Protein AF-A0A7T0PWK7-F1 (afdb_monomer)

InterPro domains:
  IPR019277 Protein of un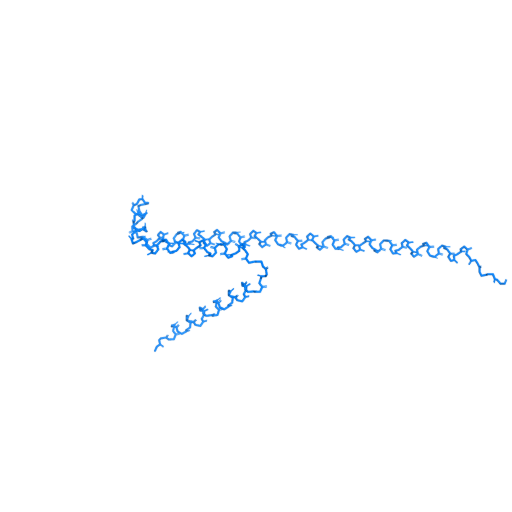known function DUF2304 [PF10066] (6-108)

Structure (mmCIF, N/CA/C/O backbone):
data_AF-A0A7T0PWK7-F1
#
_entry.id   AF-A0A7T0PWK7-F1
#
loop_
_atom_site.group_PDB
_atom_site.id
_atom_site.type_symbol
_atom_site.label_atom_id
_atom_site.label_alt_id
_atom_site.label_comp_id
_atom_site.label_asym_id
_atom_site.label_entity_id
_atom_site.label_seq_id
_atom_site.pdbx_PDB_ins_code
_atom_site.Cartn_x
_atom_site.Cartn_y
_atom_site.Cartn_z
_atom_site.occupancy
_atom_site.B_iso_or_equiv
_atom_site.auth_seq_id
_atom_site.auth_comp_id
_atom_site.auth_asym_id
_atom_site.auth_atom_id
_atom_site.pdbx_PDB_model_num
ATOM 1 N N . MET A 1 1 ? 38.914 1.525 -0.612 1.00 56.69 1 MET A N 1
ATOM 2 C CA . MET A 1 1 ? 37.525 1.221 -1.030 1.00 56.69 1 MET A CA 1
ATOM 3 C C . MET A 1 1 ? 36.641 2.331 -0.498 1.00 56.69 1 MET A C 1
ATOM 5 O O . MET A 1 1 ? 36.686 2.602 0.694 1.00 56.69 1 MET A O 1
ATOM 9 N N . ASN A 1 2 ? 35.987 3.073 -1.392 1.00 67.19 2 ASN A N 1
ATOM 10 C CA . ASN A 1 2 ? 35.485 4.414 -1.085 1.00 67.19 2 ASN A CA 1
ATOM 11 C C . ASN A 1 2 ? 34.358 4.338 -0.051 1.00 67.19 2 ASN A C 1
ATOM 13 O O . ASN A 1 2 ? 33.388 3.612 -0.261 1.00 67.19 2 ASN A O 1
ATOM 17 N N . SER A 1 3 ? 34.490 5.097 1.039 1.00 75.88 3 SER A N 1
ATOM 18 C CA . SER A 1 3 ? 33.547 5.142 2.170 1.00 75.88 3 SER A CA 1
ATOM 19 C C . SER A 1 3 ? 32.083 5.315 1.727 1.00 75.88 3 SER A C 1
ATOM 21 O O . SER A 1 3 ? 31.165 4.770 2.333 1.00 75.88 3 SER A O 1
ATOM 23 N N . THR A 1 4 ? 31.868 5.980 0.589 1.00 81.81 4 THR A N 1
ATOM 24 C CA . THR A 1 4 ? 30.572 6.160 -0.076 1.00 81.81 4 THR A CA 1
ATOM 25 C C . THR A 1 4 ? 29.892 4.845 -0.480 1.00 81.81 4 THR A C 1
ATOM 27 O O . THR A 1 4 ? 28.680 4.722 -0.321 1.00 81.81 4 THR A O 1
ATOM 30 N N . TYR A 1 5 ? 30.639 3.841 -0.956 1.00 84.38 5 TYR A N 1
ATOM 31 C CA . TYR A 1 5 ? 30.067 2.538 -1.327 1.00 84.38 5 TYR A CA 1
ATOM 32 C C . TYR A 1 5 ? 29.620 1.745 -0.100 1.00 84.38 5 TYR A C 1
ATOM 34 O O . TYR A 1 5 ? 28.563 1.126 -0.128 1.00 84.38 5 TYR A O 1
ATOM 42 N N . VAL A 1 6 ? 30.400 1.785 0.985 1.00 88.38 6 VAL A N 1
ATOM 43 C CA . VAL A 1 6 ? 30.073 1.084 2.238 1.00 88.38 6 VAL A CA 1
ATOM 44 C C . VAL A 1 6 ? 28.845 1.709 2.897 1.00 88.38 6 VAL A C 1
ATOM 46 O O . VAL A 1 6 ? 27.955 0.987 3.339 1.00 88.38 6 VAL A O 1
ATOM 49 N N . LEU A 1 7 ? 28.757 3.043 2.897 1.00 86.38 7 LEU A N 1
ATOM 50 C CA . LEU A 1 7 ? 27.594 3.766 3.408 1.00 86.38 7 LEU A CA 1
ATOM 51 C C . LEU A 1 7 ? 26.333 3.462 2.582 1.00 86.38 7 LEU A C 1
ATOM 53 O O . LEU A 1 7 ? 25.282 3.175 3.151 1.00 86.38 7 LEU A O 1
ATOM 57 N N . GLY A 1 8 ? 26.452 3.461 1.249 1.00 80.56 8 GLY A N 1
ATOM 58 C CA . GLY A 1 8 ? 25.358 3.095 0.346 1.00 80.56 8 GLY A CA 1
ATOM 59 C C . GLY A 1 8 ? 24.906 1.642 0.519 1.00 80.56 8 GLY A C 1
ATOM 60 O O . GLY A 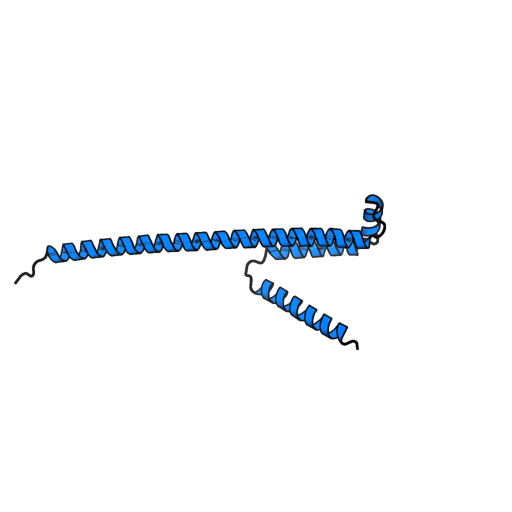1 8 ? 23.707 1.376 0.551 1.00 80.56 8 GLY A O 1
ATOM 61 N N . LEU A 1 9 ? 25.850 0.714 0.705 1.00 87.69 9 LEU A N 1
ATOM 62 C CA . LEU A 1 9 ? 25.565 -0.697 0.972 1.00 87.69 9 LEU A CA 1
ATOM 63 C C . LEU A 1 9 ? 24.828 -0.876 2.305 1.00 87.69 9 LEU A C 1
ATOM 65 O O . LEU A 1 9 ? 23.814 -1.565 2.346 1.00 87.69 9 LEU A O 1
ATOM 69 N N . LEU A 1 10 ? 25.303 -0.235 3.378 1.00 92.12 10 LEU A N 1
ATOM 70 C CA . LEU A 1 10 ? 24.665 -0.277 4.697 1.00 92.12 10 LEU A CA 1
ATOM 71 C C . LEU A 1 10 ? 23.252 0.300 4.659 1.00 92.12 10 LEU A C 1
ATOM 73 O O . LEU A 1 10 ? 22.322 -0.327 5.160 1.00 92.12 10 LEU A O 1
ATOM 77 N N . PHE A 1 11 ? 23.079 1.464 4.033 1.00 84.75 11 PHE A N 1
ATOM 78 C CA . PHE A 1 11 ? 21.768 2.087 3.887 1.00 84.75 11 PHE A CA 1
ATOM 79 C C . PHE A 1 11 ? 20.815 1.197 3.082 1.00 84.75 11 PHE A C 1
ATOM 81 O O . PHE A 1 11 ? 19.692 0.943 3.517 1.00 84.75 11 PHE A O 1
ATOM 88 N N . GLY A 1 12 ? 21.283 0.645 1.958 1.00 78.44 12 GLY A N 1
ATOM 89 C CA . GLY A 1 12 ? 20.522 -0.312 1.157 1.00 78.44 12 GLY A CA 1
ATOM 90 C C . GLY A 1 12 ? 20.128 -1.560 1.950 1.00 78.44 12 GLY A C 1
ATOM 91 O O . GLY A 1 12 ? 18.977 -1.983 1.884 1.00 78.44 12 GLY A O 1
ATOM 92 N N . LEU A 1 13 ? 21.041 -2.105 2.759 1.00 89.69 13 LEU A N 1
ATOM 93 C CA . LEU A 1 13 ? 20.780 -3.265 3.613 1.00 89.69 13 LEU A CA 1
ATOM 94 C C . LEU A 1 13 ? 19.736 -2.951 4.694 1.00 89.69 13 LEU A C 1
ATOM 96 O O . LEU A 1 13 ? 18.823 -3.743 4.910 1.00 89.69 13 LEU A O 1
ATOM 100 N N . ILE A 1 14 ? 19.828 -1.784 5.337 1.00 86.56 14 ILE A N 1
ATOM 101 C CA . ILE A 1 14 ? 18.863 -1.326 6.349 1.00 86.56 14 ILE A CA 1
ATOM 102 C C . ILE A 1 14 ? 17.475 -1.160 5.733 1.00 86.56 14 ILE A C 1
ATOM 104 O O . ILE A 1 14 ? 16.491 -1.615 6.318 1.00 86.56 14 ILE A O 1
ATOM 108 N N . VAL A 1 15 ? 17.381 -0.540 4.554 1.00 74.38 15 VAL A N 1
ATOM 109 C CA . VAL A 1 15 ? 16.112 -0.371 3.834 1.00 74.38 15 VAL A CA 1
ATOM 110 C C . VAL A 1 15 ? 15.547 -1.732 3.429 1.00 74.38 15 VAL A C 1
ATOM 112 O O . VAL A 1 15 ? 14.372 -1.994 3.678 1.00 74.38 15 VAL A O 1
ATOM 115 N N . LEU A 1 16 ? 16.377 -2.624 2.881 1.00 76.25 16 LEU A N 1
ATOM 116 C CA . LEU A 1 16 ? 15.976 -3.970 2.472 1.00 76.25 16 LEU A CA 1
ATOM 117 C C . LEU A 1 16 ? 15.442 -4.785 3.655 1.00 76.25 16 LEU A C 1
ATOM 119 O O . LEU A 1 16 ? 14.353 -5.350 3.572 1.00 76.25 16 LEU A O 1
ATOM 123 N N . VAL A 1 17 ? 16.177 -4.813 4.769 1.00 79.69 17 VAL A N 1
ATOM 124 C CA . VAL A 1 17 ? 15.767 -5.506 5.997 1.00 79.69 17 VAL A CA 1
ATOM 125 C C . VAL A 1 17 ? 14.499 -4.871 6.561 1.00 79.69 17 VAL A C 1
ATOM 127 O O . VAL A 1 17 ? 13.575 -5.593 6.922 1.00 79.69 17 VAL A O 1
ATOM 130 N N . SER A 1 18 ? 14.403 -3.540 6.580 1.00 69.69 18 SER A N 1
ATOM 131 C CA . SER A 1 18 ? 13.207 -2.833 7.051 1.00 69.69 18 SER A CA 1
ATOM 132 C C . SER A 1 18 ? 11.974 -3.199 6.224 1.00 69.69 18 SER A C 1
ATOM 134 O O . SER A 1 18 ? 10.948 -3.557 6.797 1.00 69.69 18 SER A O 1
ATOM 136 N N . VAL A 1 19 ? 12.075 -3.179 4.890 1.00 65.81 19 VAL A N 1
ATOM 137 C CA . VAL A 1 19 ? 10.995 -3.592 3.976 1.00 65.81 19 VAL A CA 1
ATOM 138 C C . VAL A 1 19 ? 10.644 -5.067 4.180 1.00 65.81 19 VAL A C 1
ATOM 140 O O . VAL A 1 19 ? 9.466 -5.399 4.312 1.00 65.81 19 VAL A O 1
ATOM 143 N N . PHE A 1 20 ? 11.645 -5.945 4.276 1.00 71.44 20 PHE A N 1
ATOM 144 C CA . PHE A 1 20 ? 11.445 -7.380 4.473 1.00 71.44 20 PHE A CA 1
ATOM 145 C C . PHE A 1 20 ? 10.750 -7.696 5.803 1.00 71.44 20 PHE A C 1
ATOM 147 O O . PHE A 1 20 ? 9.803 -8.481 5.838 1.00 71.44 20 PHE A O 1
ATOM 154 N N . LEU A 1 21 ? 11.166 -7.054 6.898 1.00 68.94 21 LEU A N 1
ATOM 155 C CA . LEU A 1 21 ? 10.533 -7.202 8.208 1.00 68.94 21 LEU A CA 1
ATOM 156 C C . LEU A 1 21 ? 9.096 -6.670 8.193 1.00 68.94 21 LEU A C 1
ATOM 158 O O . LEU A 1 21 ? 8.198 -7.341 8.702 1.00 68.94 21 LEU A O 1
ATOM 162 N N . LYS A 1 22 ? 8.850 -5.521 7.548 1.00 61.09 22 LYS A N 1
ATOM 163 C CA . LYS A 1 22 ? 7.502 -4.942 7.412 1.00 61.09 22 LYS A CA 1
ATOM 164 C C . LYS A 1 22 ? 6.564 -5.846 6.599 1.00 61.09 22 LYS A C 1
ATOM 166 O O . LYS A 1 22 ? 5.396 -5.998 6.956 1.00 61.09 22 LYS A O 1
ATOM 171 N N . MET A 1 23 ? 7.093 -6.490 5.557 1.00 62.38 23 MET A N 1
ATOM 172 C CA . MET A 1 23 ? 6.376 -7.455 4.715 1.00 62.38 23 MET A CA 1
ATOM 173 C C . MET A 1 23 ? 6.166 -8.808 5.415 1.00 62.38 23 MET A C 1
ATOM 175 O O . MET A 1 23 ? 5.157 -9.475 5.194 1.00 62.38 23 MET A O 1
ATOM 179 N N . ARG A 1 24 ? 7.085 -9.213 6.300 1.00 65.31 24 ARG A N 1
ATOM 180 C CA . ARG A 1 24 ? 6.957 -10.437 7.106 1.00 65.31 24 ARG A CA 1
ATOM 181 C C . ARG A 1 24 ? 5.935 -10.292 8.234 1.00 65.31 24 ARG A C 1
ATOM 183 O O . ARG A 1 24 ? 5.231 -11.262 8.509 1.00 65.31 24 ARG A O 1
ATOM 190 N N . ASN A 1 25 ? 5.874 -9.123 8.875 1.00 58.88 25 ASN A N 1
ATOM 191 C CA . ASN A 1 25 ? 5.045 -8.883 10.061 1.00 58.88 25 ASN A CA 1
ATOM 192 C C . ASN A 1 25 ? 3.602 -8.450 9.734 1.00 58.88 25 ASN A C 1
ATOM 194 O O . ASN A 1 25 ? 2.748 -8.464 10.614 1.00 58.88 25 ASN A O 1
ATOM 198 N N . SER A 1 26 ? 3.318 -8.090 8.478 1.00 56.25 26 SER A N 1
ATOM 199 C CA . SER A 1 26 ? 1.963 -7.786 8.005 1.00 56.25 26 SER A CA 1
ATOM 200 C C . SER A 1 26 ? 1.315 -9.065 7.469 1.00 56.25 26 SER A C 1
ATOM 202 O O . SER A 1 26 ? 1.604 -9.504 6.360 1.00 56.25 26 SER A O 1
ATOM 204 N N . GLY A 1 27 ? 0.456 -9.699 8.263 1.00 51.75 27 GLY A N 1
ATOM 205 C CA . GLY A 1 27 ? -0.243 -10.952 7.941 1.00 51.75 27 GLY A CA 1
ATOM 206 C C . GLY A 1 27 ? -1.262 -10.907 6.786 1.00 51.75 27 GLY A C 1
ATOM 207 O O . GLY A 1 27 ? -2.081 -11.810 6.702 1.00 51.75 27 GLY A O 1
ATOM 208 N N . MET A 1 28 ? -1.222 -9.921 5.885 1.00 54.12 28 MET A N 1
ATOM 209 C CA . MET A 1 28 ? -2.030 -9.877 4.655 1.00 54.12 28 MET A CA 1
ATOM 210 C C . MET A 1 28 ? -1.089 -9.824 3.453 1.00 54.12 28 MET A C 1
ATOM 212 O O . MET A 1 28 ? -0.515 -8.785 3.131 1.00 54.12 28 MET A O 1
ATOM 216 N N . LYS A 1 29 ? -0.867 -10.991 2.841 1.00 54.50 29 LYS A N 1
ATOM 217 C CA . LYS A 1 29 ? 0.234 -11.229 1.893 1.00 54.50 29 LYS A CA 1
ATOM 218 C C . LYS A 1 29 ? -0.173 -11.288 0.419 1.00 54.50 29 LYS A C 1
ATOM 220 O O . LYS A 1 29 ? 0.718 -11.381 -0.415 1.00 54.50 29 LYS A O 1
ATOM 225 N N . GLU A 1 30 ? -1.454 -11.193 0.071 1.00 54.38 30 GLU A N 1
ATOM 226 C CA . GLU A 1 30 ? -1.864 -11.254 -1.344 1.00 54.38 30 GLU A CA 1
ATOM 227 C C . GLU A 1 30 ? -1.772 -9.901 -2.058 1.00 54.38 30 GLU A C 1
ATOM 229 O O . GLU A 1 30 ? -1.213 -9.812 -3.151 1.00 54.38 30 GLU A O 1
ATOM 234 N N . GLU A 1 31 ? -2.253 -8.822 -1.444 1.00 60.28 31 GLU A N 1
ATOM 235 C CA . GLU A 1 31 ? -2.478 -7.572 -2.180 1.00 60.28 31 GLU A CA 1
ATOM 236 C C . GLU A 1 31 ? -1.178 -6.822 -2.528 1.00 60.28 31 GLU A C 1
ATOM 238 O O . GLU A 1 31 ? -1.005 -6.345 -3.651 1.00 60.28 31 GLU A O 1
ATOM 243 N N . TYR A 1 32 ? -0.207 -6.780 -1.609 1.00 66.06 32 TYR A N 1
ATOM 244 C CA . TYR A 1 32 ? 1.066 -6.079 -1.828 1.00 66.06 32 TYR A CA 1
ATOM 245 C C . TYR A 1 32 ? 2.087 -6.892 -2.631 1.00 66.06 32 TYR A C 1
ATOM 247 O O . TYR A 1 32 ? 2.839 -6.324 -3.427 1.00 66.06 32 TYR A O 1
ATOM 255 N N . ALA A 1 33 ? 2.114 -8.216 -2.451 1.00 66.38 33 ALA A N 1
ATOM 256 C CA . ALA A 1 33 ? 2.993 -9.095 -3.220 1.00 66.38 33 ALA A CA 1
ATOM 257 C C . ALA A 1 33 ? 2.644 -9.052 -4.712 1.00 66.38 33 ALA A C 1
ATOM 259 O O . ALA A 1 33 ? 3.542 -9.042 -5.552 1.00 66.38 33 ALA A O 1
ATOM 260 N N . THR A 1 34 ? 1.352 -8.929 -5.034 1.00 68.81 34 THR A N 1
ATOM 261 C CA . THR A 1 34 ? 0.862 -8.805 -6.410 1.00 68.81 34 THR A CA 1
ATOM 262 C C . THR A 1 34 ? 1.486 -7.604 -7.126 1.00 68.81 34 THR A C 1
ATOM 264 O O . THR A 1 34 ? 2.029 -7.762 -8.217 1.00 68.81 34 THR A O 1
ATOM 267 N N . TRP A 1 35 ? 1.518 -6.420 -6.506 1.00 71.38 35 TRP A N 1
ATOM 268 C CA . TRP A 1 35 ? 2.132 -5.234 -7.121 1.00 71.38 35 TRP A CA 1
ATOM 269 C C . TRP A 1 35 ? 3.646 -5.362 -7.298 1.00 71.38 35 TRP A C 1
ATOM 271 O O . TRP A 1 35 ? 4.173 -4.989 -8.346 1.00 71.38 35 TRP A O 1
ATOM 281 N N . TRP A 1 36 ? 4.352 -5.930 -6.317 1.00 73.69 36 TRP A N 1
ATOM 282 C CA . TRP A 1 36 ? 5.791 -6.185 -6.444 1.00 73.69 36 TRP A CA 1
ATOM 283 C C . TRP A 1 36 ? 6.109 -7.190 -7.553 1.00 73.69 36 TRP A C 1
ATOM 285 O O . TRP A 1 36 ? 7.074 -6.992 -8.291 1.00 73.69 36 TRP A O 1
ATOM 295 N N . ILE A 1 37 ? 5.279 -8.224 -7.715 1.00 72.38 37 ILE A N 1
ATOM 296 C CA . ILE A 1 37 ? 5.384 -9.189 -8.813 1.00 72.38 37 ILE A CA 1
ATOM 297 C C . ILE A 1 37 ? 5.123 -8.501 -10.157 1.00 72.38 37 ILE A C 1
ATOM 299 O O . ILE A 1 37 ? 5.904 -8.691 -11.084 1.00 72.38 37 ILE A O 1
ATOM 303 N N . VAL A 1 38 ? 4.095 -7.654 -10.267 1.00 77.44 38 VAL A N 1
ATOM 304 C CA . VAL A 1 38 ? 3.808 -6.892 -11.498 1.00 77.44 38 VAL A CA 1
ATOM 305 C C . VAL A 1 38 ? 4.978 -5.980 -11.873 1.00 77.44 38 VAL A C 1
ATOM 307 O O . VAL A 1 38 ? 5.394 -5.965 -13.031 1.00 77.44 38 VAL A O 1
ATOM 310 N N . ILE A 1 39 ? 5.557 -5.264 -10.905 1.00 77.81 39 ILE A N 1
ATOM 311 C CA . ILE A 1 39 ? 6.727 -4.402 -11.134 1.00 77.81 39 ILE A CA 1
ATOM 312 C C . ILE A 1 39 ? 7.945 -5.238 -11.550 1.00 77.81 39 ILE A C 1
ATOM 314 O O . ILE A 1 39 ? 8.646 -4.868 -12.492 1.00 77.81 39 ILE A O 1
ATOM 318 N N . ALA A 1 40 ? 8.192 -6.372 -10.888 1.00 78.81 40 ALA A N 1
ATOM 319 C CA . ALA A 1 40 ? 9.302 -7.263 -11.216 1.00 78.81 40 ALA A CA 1
ATOM 320 C C . ALA A 1 40 ? 9.156 -7.863 -12.623 1.00 78.81 40 ALA A C 1
ATOM 322 O O . ALA A 1 40 ? 10.105 -7.824 -13.402 1.00 78.81 40 ALA A O 1
ATOM 323 N N . ILE A 1 41 ? 7.963 -8.349 -12.978 1.00 82.75 41 ILE A N 1
ATOM 324 C CA . ILE A 1 41 ? 7.656 -8.862 -14.318 1.00 82.75 41 ILE A CA 1
ATOM 325 C C . ILE A 1 41 ? 7.825 -7.751 -15.354 1.00 82.75 41 ILE A C 1
ATOM 327 O O . ILE A 1 41 ? 8.512 -7.959 -16.349 1.00 82.75 41 ILE A O 1
ATOM 331 N N . GLY A 1 42 ? 7.269 -6.560 -15.110 1.00 80.81 42 GLY A N 1
ATOM 332 C CA . GLY A 1 42 ? 7.433 -5.411 -16.000 1.00 80.81 42 GLY A CA 1
ATOM 333 C C . GLY A 1 42 ? 8.906 -5.062 -16.223 1.00 80.81 42 GLY A C 1
ATOM 334 O O . GLY A 1 42 ? 9.336 -4.890 -17.361 1.00 80.81 42 GLY A O 1
ATOM 335 N N . SER A 1 43 ? 9.703 -5.045 -15.152 1.00 80.50 43 SER A N 1
ATOM 336 C CA . SER A 1 43 ? 11.149 -4.805 -15.215 1.00 80.50 43 SER A CA 1
ATOM 337 C C . SER A 1 43 ? 11.882 -5.867 -16.043 1.00 80.50 43 SER A C 1
ATOM 339 O O . SER A 1 43 ? 12.685 -5.527 -16.911 1.00 80.50 43 SER A O 1
ATOM 341 N N . VAL A 1 44 ? 11.561 -7.152 -15.850 1.00 78.69 44 VAL A N 1
ATOM 342 C CA . VAL A 1 44 ? 12.140 -8.255 -16.636 1.00 78.69 44 VAL A CA 1
ATOM 343 C C . VAL A 1 44 ? 11.755 -8.140 -18.110 1.00 78.69 44 VAL A C 1
ATOM 345 O O . VAL A 1 44 ? 12.628 -8.257 -18.966 1.00 78.69 44 VAL A O 1
ATOM 348 N N . VAL A 1 45 ? 10.491 -7.844 -18.424 1.00 80.12 45 VAL A N 1
ATOM 349 C CA . VAL A 1 45 ? 10.029 -7.642 -19.808 1.00 80.12 45 VAL A CA 1
ATOM 350 C C . VAL A 1 45 ? 10.809 -6.509 -20.482 1.00 80.12 45 VAL A C 1
ATOM 352 O O . VAL A 1 45 ? 11.291 -6.676 -21.602 1.00 80.12 45 VAL A O 1
ATOM 355 N N . PHE A 1 46 ? 11.013 -5.387 -19.787 1.00 72.31 46 PHE A N 1
ATOM 356 C CA . PHE A 1 46 ? 11.828 -4.284 -20.302 1.00 72.31 46 PHE A CA 1
ATOM 357 C C . PHE A 1 46 ? 13.318 -4.629 -20.421 1.00 72.31 46 PHE A C 1
ATOM 359 O O . PHE A 1 46 ? 13.975 -4.146 -21.342 1.00 72.31 46 PHE A O 1
ATOM 366 N N . SER A 1 47 ? 13.855 -5.457 -19.522 1.00 75.25 47 SER A N 1
ATOM 367 C CA . SER A 1 47 ? 15.263 -5.863 -19.539 1.00 75.25 47 SER A CA 1
ATOM 368 C C . SER A 1 47 ? 15.581 -6.908 -20.613 1.00 75.25 47 SER A C 1
ATOM 370 O O . SER A 1 47 ? 16.703 -6.928 -21.114 1.00 75.25 47 SER A O 1
ATOM 372 N N . VAL A 1 48 ? 14.634 -7.793 -20.944 1.00 79.00 48 VAL A N 1
ATOM 373 C CA . VAL A 1 48 ? 14.827 -8.897 -21.904 1.00 79.00 48 VAL A CA 1
ATOM 374 C C . VAL A 1 48 ? 14.692 -8.430 -23.353 1.00 79.00 48 VAL A C 1
ATOM 376 O O . VAL A 1 48 ? 15.250 -9.067 -24.242 1.00 79.00 48 VAL A O 1
ATOM 379 N N . ILE A 1 49 ? 13.996 -7.317 -23.610 1.00 73.81 49 ILE A N 1
ATOM 380 C CA . ILE A 1 49 ? 13.830 -6.758 -24.957 1.00 73.81 49 ILE A CA 1
ATOM 381 C C . ILE A 1 49 ? 14.866 -5.639 -25.176 1.00 73.81 49 ILE A C 1
ATOM 383 O O . ILE A 1 49 ? 14.594 -4.473 -24.857 1.00 73.81 49 ILE A O 1
ATOM 387 N N . PRO A 1 50 ? 16.056 -5.935 -25.739 1.00 63.50 50 PRO A N 1
ATOM 388 C CA . PRO A 1 50 ? 17.040 -4.910 -26.054 1.00 63.50 50 PRO A CA 1
ATOM 389 C C . PRO A 1 50 ? 16.445 -3.927 -27.068 1.00 63.50 50 PRO A C 1
ATOM 391 O O . PRO A 1 50 ? 16.163 -4.272 -28.211 1.00 63.50 50 PRO A O 1
ATOM 394 N N . GLY A 1 51 ? 16.233 -2.683 -26.634 1.00 69.88 51 GLY A N 1
ATOM 395 C CA . GLY A 1 51 ? 15.694 -1.620 -27.481 1.00 69.88 51 GLY A CA 1
ATOM 396 C C . GLY A 1 51 ? 14.196 -1.340 -27.341 1.00 69.88 51 GLY A C 1
ATOM 397 O O . GLY A 1 51 ? 13.732 -0.432 -28.022 1.00 69.88 51 GLY A O 1
ATOM 398 N N . ALA A 1 52 ? 13.452 -1.994 -26.436 1.00 70.56 52 ALA A N 1
ATOM 399 C CA . ALA A 1 52 ? 12.055 -1.619 -26.149 1.00 70.56 52 ALA A CA 1
ATOM 400 C C . ALA A 1 52 ? 11.930 -0.136 -25.761 1.00 70.56 52 ALA A C 1
ATOM 402 O O . ALA A 1 52 ? 11.148 0.610 -26.346 1.00 70.56 52 ALA A O 1
ATOM 403 N N . LEU A 1 53 ? 12.792 0.322 -24.847 1.00 69.06 53 LEU A N 1
ATOM 404 C CA . LEU A 1 53 ? 12.886 1.732 -24.464 1.00 69.06 53 LEU A CA 1
ATOM 405 C C . LEU A 1 53 ? 13.219 2.638 -25.655 1.00 69.06 53 LEU A C 1
ATOM 407 O O . LEU A 1 53 ? 12.698 3.743 -25.739 1.00 69.06 53 LEU A O 1
ATOM 411 N N . LYS A 1 54 ? 14.070 2.167 -26.575 1.00 70.25 54 LYS A N 1
ATOM 412 C CA . LYS A 1 54 ? 14.507 2.926 -27.752 1.00 70.25 54 LYS A CA 1
ATOM 413 C C . LYS A 1 54 ? 13.393 3.031 -28.801 1.00 70.25 54 LYS A C 1
ATOM 415 O O . LYS A 1 54 ? 13.197 4.096 -29.364 1.00 70.25 54 LYS A O 1
ATOM 420 N N . ALA A 1 55 ? 12.630 1.962 -29.027 1.00 71.69 55 ALA A N 1
ATOM 421 C CA . ALA A 1 55 ? 11.487 1.961 -29.938 1.00 71.69 55 ALA A CA 1
ATOM 422 C C . ALA A 1 55 ? 10.378 2.900 -29.441 1.00 71.69 55 ALA A C 1
ATOM 424 O O . ALA A 1 55 ? 9.891 3.743 -30.194 1.00 71.69 55 ALA A O 1
ATOM 425 N N . VAL A 1 56 ? 10.037 2.814 -28.151 1.00 69.75 56 VAL A N 1
ATOM 426 C CA . VAL A 1 56 ? 9.023 3.686 -27.545 1.00 69.75 56 VAL A CA 1
ATOM 427 C C . VAL A 1 56 ? 9.512 5.137 -27.492 1.00 69.75 56 VAL A C 1
ATOM 429 O O . VAL A 1 56 ? 8.737 6.046 -27.785 1.00 69.75 56 VAL A O 1
ATOM 432 N N . SER A 1 57 ? 10.795 5.381 -27.200 1.00 74.06 57 SER A N 1
ATOM 433 C CA . SER A 1 57 ? 11.348 6.739 -27.215 1.00 74.06 57 SER A CA 1
ATOM 434 C C . SER A 1 57 ? 11.316 7.360 -28.613 1.00 74.06 57 SER A C 1
ATOM 436 O O . SER A 1 57 ? 11.007 8.539 -28.730 1.00 74.06 57 SER A O 1
ATOM 438 N N . THR A 1 58 ? 11.567 6.589 -29.678 1.00 74.81 58 THR A N 1
ATOM 439 C CA . THR A 1 58 ? 11.465 7.088 -31.060 1.00 74.81 58 THR A CA 1
ATOM 440 C C . THR A 1 58 ? 10.023 7.416 -31.455 1.00 74.81 58 THR A C 1
ATOM 442 O O . THR A 1 58 ? 9.804 8.446 -32.083 1.00 74.81 58 THR A O 1
ATOM 445 N N . VAL A 1 59 ? 9.037 6.607 -31.045 1.00 75.00 59 VAL A N 1
ATOM 446 C CA . VAL A 1 59 ? 7.607 6.882 -31.304 1.00 75.00 59 VAL A CA 1
ATOM 447 C C . VAL A 1 59 ? 7.114 8.110 -30.534 1.00 75.00 59 VAL A C 1
ATOM 449 O O . VAL A 1 59 ? 6.378 8.925 -31.081 1.00 75.00 59 VAL A O 1
ATOM 452 N N . LEU A 1 60 ? 7.537 8.269 -29.277 1.00 77.00 60 LEU A N 1
ATOM 453 C CA . LEU A 1 60 ? 7.155 9.401 -28.424 1.00 77.00 60 LEU A CA 1
ATOM 454 C C . LEU A 1 60 ? 8.005 10.665 -28.658 1.00 77.00 60 LEU A C 1
ATOM 456 O O . LEU A 1 60 ? 7.762 11.682 -28.014 1.00 77.00 60 LEU A O 1
ATOM 460 N N . GLY A 1 61 ? 9.012 10.617 -29.538 1.00 71.88 61 GLY A N 1
ATOM 461 C CA . GLY A 1 61 ? 9.906 11.749 -29.821 1.00 71.88 61 GLY A CA 1
ATOM 462 C C . GLY A 1 61 ? 10.907 12.082 -28.703 1.00 71.88 61 GLY A C 1
ATOM 463 O O . GLY A 1 61 ? 11.472 13.174 -28.678 1.00 71.88 61 GLY A O 1
ATOM 464 N N . VAL A 1 62 ? 11.151 11.161 -27.769 1.00 73.56 62 VAL A N 1
ATOM 465 C CA . VAL A 1 62 ? 12.079 11.348 -26.646 1.00 73.56 62 VAL A CA 1
ATOM 466 C C . VAL A 1 62 ? 13.505 10.997 -27.085 1.00 73.56 62 VAL A C 1
ATOM 468 O O . VAL A 1 62 ? 13.792 9.857 -27.445 1.00 73.56 62 VAL A O 1
ATOM 471 N N . GLN A 1 63 ? 14.424 11.966 -27.020 1.00 70.12 63 GLN A N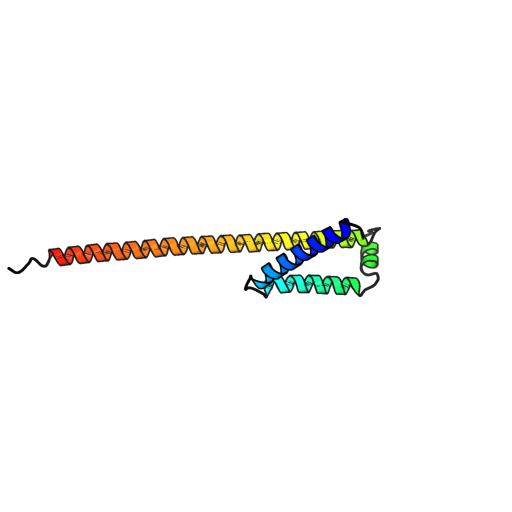 1
ATOM 472 C CA . GLN A 1 63 ? 15.818 11.785 -27.463 1.00 70.12 63 GLN A CA 1
ATOM 473 C C . GLN A 1 63 ? 16.611 10.770 -26.626 1.00 70.12 63 GLN A C 1
ATOM 475 O O . GLN A 1 63 ? 17.472 10.073 -27.158 1.00 70.12 63 GLN A O 1
ATOM 480 N N . VAL A 1 64 ? 16.337 10.683 -25.320 1.00 76.88 64 VAL A N 1
ATOM 481 C CA . VAL A 1 64 ? 17.077 9.821 -24.388 1.00 76.88 64 VAL A CA 1
ATOM 482 C C . VAL A 1 64 ? 16.137 8.755 -23.817 1.00 76.88 64 VAL A C 1
ATOM 484 O O . VAL A 1 64 ? 15.286 9.086 -22.989 1.00 76.88 64 VAL A O 1
ATOM 487 N N . PRO A 1 65 ? 16.299 7.468 -24.186 1.00 73.12 65 PRO A N 1
ATOM 488 C CA . PRO A 1 65 ? 15.428 6.388 -23.715 1.00 73.12 65 PRO A CA 1
ATOM 489 C C . PRO A 1 65 ? 15.394 6.254 -22.185 1.00 73.12 65 PRO A C 1
ATOM 491 O O . PRO A 1 65 ? 14.371 5.895 -21.608 1.00 73.12 65 PRO A O 1
ATOM 494 N N . LEU A 1 66 ? 16.497 6.600 -21.513 1.00 78.69 66 LEU A N 1
ATOM 495 C CA . LEU A 1 66 ? 16.605 6.579 -20.055 1.00 78.69 66 LEU A CA 1
ATOM 496 C C . LEU A 1 66 ? 15.61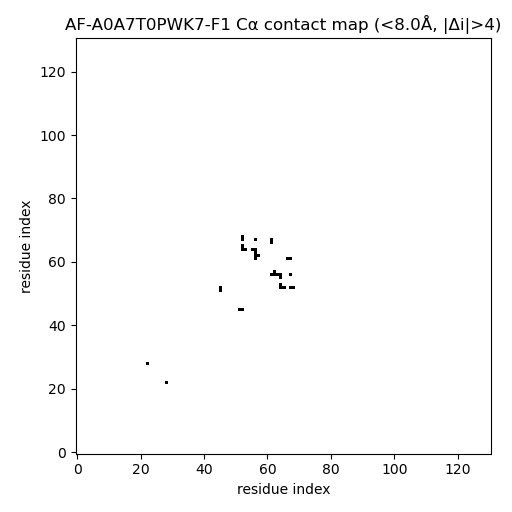2 7.537 -19.372 1.00 78.69 66 LEU A C 1
ATOM 498 O O . LEU A 1 66 ? 15.032 7.177 -18.349 1.00 78.69 66 LEU A O 1
ATOM 502 N N . ASN A 1 67 ? 15.352 8.714 -19.955 1.00 81.00 67 ASN A N 1
ATOM 503 C CA . ASN A 1 67 ? 14.395 9.680 -19.401 1.00 81.00 67 ASN A CA 1
ATOM 504 C C . ASN A 1 67 ? 12.970 9.125 -19.408 1.00 81.00 67 ASN A C 1
ATOM 506 O O . ASN A 1 67 ? 12.204 9.375 -18.480 1.00 81.00 67 ASN A O 1
ATOM 510 N N . LEU A 1 68 ? 12.631 8.333 -20.426 1.00 78.50 68 LEU A N 1
ATOM 511 C CA . LEU A 1 68 ? 11.339 7.666 -20.498 1.00 78.50 68 LEU A CA 1
ATOM 512 C C . LEU A 1 68 ? 11.192 6.625 -19.379 1.00 78.50 68 LEU A C 1
ATOM 514 O O . LEU A 1 68 ? 10.150 6.565 -18.735 1.00 78.50 68 LEU A O 1
ATOM 518 N N . GLY A 1 69 ? 12.254 5.863 -19.092 1.00 79.00 69 GLY A N 1
ATOM 519 C CA . GLY A 1 69 ? 12.289 4.936 -17.957 1.00 79.00 69 GLY A CA 1
ATOM 520 C C . GLY A 1 69 ? 12.093 5.642 -16.612 1.00 79.00 69 GLY A C 1
ATOM 521 O O . GLY A 1 69 ? 11.279 5.200 -15.803 1.00 79.00 69 GLY A O 1
ATOM 522 N N . PHE A 1 70 ? 12.767 6.777 -16.399 1.00 80.56 70 PHE A N 1
ATOM 523 C CA . PHE A 1 70 ? 12.559 7.603 -15.204 1.00 80.56 70 PHE A CA 1
ATOM 524 C C . PHE A 1 70 ? 11.134 8.145 -15.103 1.00 80.56 70 PHE A C 1
ATOM 526 O O . PHE A 1 70 ? 10.551 8.111 -14.024 1.00 80.56 70 PHE A O 1
ATOM 533 N N . PHE A 1 71 ? 10.556 8.611 -16.210 1.00 82.62 71 PHE A N 1
ATOM 534 C CA . PHE A 1 71 ? 9.187 9.118 -16.236 1.00 82.62 71 PHE A CA 1
ATOM 535 C C . PHE A 1 71 ? 8.162 8.026 -15.900 1.00 82.62 71 PHE A C 1
ATOM 537 O O . PHE A 1 71 ? 7.311 8.221 -15.033 1.00 82.62 71 PHE A O 1
ATOM 544 N N . VAL A 1 72 ? 8.284 6.846 -16.516 1.00 80.19 72 VAL A N 1
ATOM 545 C CA . VAL A 1 72 ? 7.431 5.687 -16.209 1.00 80.19 72 VAL A CA 1
ATOM 546 C C . VAL A 1 72 ? 7.614 5.251 -14.755 1.00 80.19 72 VAL A C 1
ATOM 548 O O . VAL A 1 72 ? 6.629 5.033 -14.055 1.00 80.19 72 VAL A O 1
ATOM 551 N N . GLY A 1 73 ? 8.855 5.191 -14.267 1.00 85.31 73 GLY A N 1
ATOM 552 C CA . GLY A 1 73 ? 9.149 4.900 -12.865 1.00 85.31 73 GLY A CA 1
ATOM 553 C C . GLY A 1 73 ? 8.517 5.913 -11.907 1.00 85.31 73 GLY A C 1
ATOM 554 O O . GLY A 1 73 ? 7.931 5.517 -10.903 1.00 85.31 73 GLY A O 1
ATOM 555 N N . ALA A 1 74 ? 8.563 7.207 -12.235 1.00 84.06 74 ALA A N 1
ATOM 556 C CA . ALA A 1 74 ? 7.929 8.262 -11.448 1.00 84.06 74 ALA A CA 1
ATOM 557 C C . ALA A 1 74 ? 6.401 8.117 -11.417 1.00 84.06 74 ALA A C 1
ATOM 559 O O . ALA A 1 74 ? 5.804 8.253 -10.351 1.00 84.06 74 ALA A O 1
ATOM 560 N N . ILE A 1 75 ? 5.770 7.776 -12.547 1.00 85.31 75 ILE A N 1
ATOM 561 C CA . ILE A 1 75 ? 4.331 7.474 -12.597 1.00 85.31 75 ILE A CA 1
ATOM 562 C C . ILE A 1 75 ? 4.005 6.257 -11.729 1.00 85.31 75 ILE A C 1
ATOM 564 O O . ILE A 1 75 ? 3.066 6.314 -10.940 1.00 85.31 75 ILE A O 1
ATOM 568 N N . ILE A 1 76 ? 4.779 5.172 -11.829 1.00 81.88 76 ILE A N 1
ATOM 569 C CA . ILE A 1 76 ? 4.576 3.970 -11.006 1.00 81.88 76 ILE A CA 1
ATOM 570 C C . ILE A 1 76 ? 4.694 4.317 -9.519 1.00 81.88 76 ILE A C 1
ATOM 572 O O . ILE A 1 76 ? 3.831 3.930 -8.735 1.00 81.88 76 ILE A O 1
ATOM 576 N N . LEU A 1 77 ? 5.720 5.078 -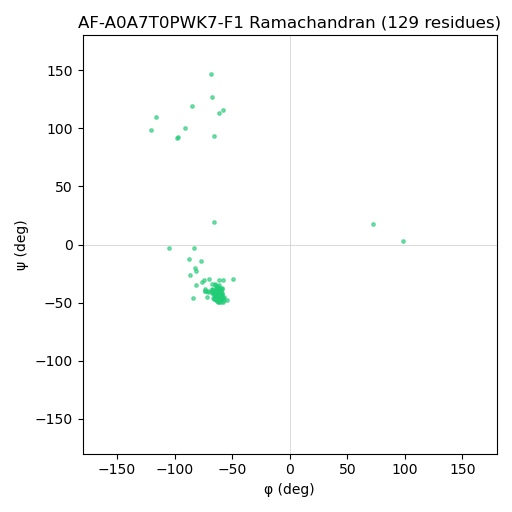9.129 1.00 86.19 77 LEU A N 1
ATOM 577 C CA . LEU A 1 77 ? 5.903 5.524 -7.747 1.00 86.19 77 LEU A CA 1
ATOM 578 C C . LEU A 1 77 ? 4.750 6.409 -7.272 1.00 86.19 77 LEU A C 1
ATOM 580 O O . LEU A 1 77 ? 4.291 6.252 -6.141 1.00 86.19 77 LEU A O 1
ATOM 584 N N . LEU A 1 78 ? 4.256 7.306 -8.126 1.00 85.06 78 LEU A N 1
ATOM 585 C CA . LEU A 1 78 ? 3.102 8.144 -7.818 1.00 85.06 78 LEU A CA 1
ATOM 586 C C . LEU A 1 78 ? 1.845 7.295 -7.599 1.00 85.06 78 LEU A C 1
ATOM 588 O O . LEU A 1 78 ? 1.167 7.462 -6.589 1.00 85.06 78 LEU A O 1
ATOM 592 N N . LEU A 1 79 ? 1.557 6.358 -8.504 1.00 81.19 79 LEU A N 1
ATOM 593 C CA . LEU A 1 79 ? 0.411 5.455 -8.390 1.00 81.19 79 LEU A CA 1
ATOM 594 C C . LEU A 1 79 ? 0.505 4.576 -7.142 1.00 81.19 79 LEU A C 1
ATOM 596 O O . LEU A 1 79 ? -0.488 4.406 -6.438 1.00 81.19 79 LEU A O 1
ATOM 600 N N . LEU A 1 80 ? 1.696 4.060 -6.837 1.00 81.94 80 LEU A N 1
ATOM 601 C CA . LEU A 1 80 ? 1.932 3.249 -5.649 1.00 81.94 80 LEU A CA 1
ATOM 602 C C . LEU A 1 80 ? 1.748 4.072 -4.367 1.00 81.94 80 LEU A C 1
ATOM 604 O O . LEU A 1 80 ? 1.118 3.603 -3.423 1.00 81.94 80 LEU A O 1
ATOM 608 N N . SER A 1 81 ? 2.225 5.319 -4.357 1.00 84.25 81 SER A N 1
ATOM 609 C CA . SER A 1 81 ? 2.012 6.263 -3.255 1.00 84.25 81 SER A CA 1
ATOM 610 C C . SER A 1 81 ? 0.526 6.570 -3.049 1.00 84.25 81 SER A C 1
ATOM 612 O O . SER A 1 81 ? 0.031 6.503 -1.925 1.00 84.25 81 SER A O 1
ATOM 614 N N . LEU A 1 82 ? -0.215 6.830 -4.132 1.00 80.94 82 LEU A N 1
ATOM 615 C CA . LEU A 1 82 ? -1.662 7.045 -4.069 1.00 80.94 82 LEU A CA 1
ATOM 616 C C . LEU A 1 82 ? -2.393 5.804 -3.562 1.00 80.94 82 LEU A C 1
ATOM 618 O O . LEU A 1 82 ? -3.248 5.925 -2.686 1.00 80.94 82 LEU A O 1
ATOM 622 N N . ARG A 1 83 ? -2.036 4.612 -4.057 1.00 80.00 83 ARG A N 1
ATOM 623 C CA . ARG A 1 83 ? -2.616 3.355 -3.576 1.00 80.00 83 ARG A CA 1
ATOM 624 C C . ARG A 1 83 ? -2.384 3.194 -2.079 1.00 80.00 83 ARG A C 1
ATOM 626 O O . ARG A 1 83 ? -3.342 3.002 -1.342 1.00 80.00 83 ARG A O 1
ATOM 633 N N . PHE A 1 84 ? -1.148 3.382 -1.623 1.00 78.00 84 PHE A N 1
ATOM 634 C CA . PHE A 1 84 ? -0.815 3.315 -0.201 1.00 78.00 84 PHE A CA 1
ATOM 635 C C . PHE A 1 84 ? -1.556 4.362 0.628 1.00 78.00 84 PHE A C 1
ATOM 637 O O . PHE A 1 84 ? -1.982 4.059 1.738 1.00 78.00 84 PHE A O 1
ATOM 644 N N . SER A 1 85 ? -1.742 5.573 0.103 1.00 80.38 85 SER A N 1
ATOM 645 C CA . SER A 1 85 ? -2.509 6.616 0.780 1.00 80.38 85 SER A CA 1
ATOM 646 C C . SER A 1 85 ? -3.981 6.227 0.932 1.00 80.38 85 SER A C 1
ATOM 648 O O . SER A 1 85 ? -4.537 6.400 2.016 1.00 80.38 85 SER A O 1
ATOM 650 N N . VAL A 1 86 ? -4.595 5.664 -0.111 1.00 77.56 86 VAL A N 1
ATOM 651 C CA . VAL A 1 86 ? -5.989 5.197 -0.077 1.00 77.56 86 VAL A CA 1
ATOM 652 C C . VAL A 1 86 ? -6.152 4.006 0.866 1.00 77.56 86 VAL A C 1
ATOM 654 O O . VAL A 1 86 ? -7.070 4.009 1.684 1.00 77.56 86 VAL A O 1
ATOM 657 N N . ASP A 1 87 ? -5.260 3.019 0.798 1.00 76.31 87 ASP A N 1
ATOM 658 C CA . ASP A 1 87 ? -5.303 1.836 1.666 1.00 76.31 87 ASP A CA 1
ATOM 659 C C . ASP A 1 87 ? -5.134 2.236 3.140 1.00 76.31 87 ASP A C 1
ATOM 661 O O . ASP A 1 87 ? -5.867 1.770 4.018 1.00 76.31 87 ASP A O 1
ATOM 665 N N . LEU A 1 88 ? -4.214 3.168 3.414 1.00 74.81 88 LEU A N 1
ATOM 666 C CA . LEU A 1 88 ? -4.016 3.724 4.749 1.00 74.81 88 LEU A CA 1
ATOM 667 C C . LEU A 1 88 ? -5.254 4.488 5.235 1.00 74.81 88 LEU A C 1
ATOM 669 O O . LEU A 1 88 ? -5.634 4.344 6.399 1.00 74.81 88 LEU A O 1
ATOM 673 N N . SER A 1 89 ? -5.889 5.267 4.354 1.00 73.94 89 SER A N 1
ATOM 674 C CA . SER A 1 89 ? -7.109 6.019 4.665 1.00 73.94 89 SER A CA 1
ATOM 675 C C . SER A 1 89 ? -8.265 5.089 5.027 1.00 73.94 89 SER A C 1
ATOM 677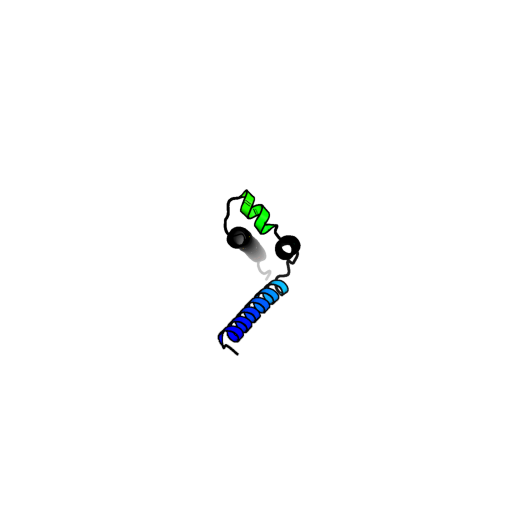 O O . SER A 1 89 ? -8.860 5.249 6.090 1.00 73.94 89 SER A O 1
ATOM 679 N N . ARG A 1 90 ? -8.531 4.064 4.209 1.00 76.50 90 ARG A N 1
ATOM 680 C CA . ARG A 1 90 ? -9.583 3.063 4.473 1.00 76.50 90 ARG A CA 1
ATOM 681 C C . ARG A 1 90 ? -9.352 2.343 5.797 1.00 76.50 90 ARG A C 1
ATOM 683 O O . ARG A 1 90 ? -10.237 2.282 6.639 1.00 76.50 90 ARG A O 1
ATOM 690 N N . SER A 1 91 ? -8.115 1.908 6.039 1.00 73.00 91 SER A N 1
ATOM 691 C CA . SER A 1 91 ? -7.746 1.277 7.308 1.00 73.00 91 SER A CA 1
ATOM 692 C C . SER A 1 91 ? -7.935 2.210 8.514 1.00 73.00 91 SER A C 1
ATOM 694 O O . SER A 1 91 ? -8.177 1.753 9.633 1.00 73.00 91 SER A O 1
ATOM 696 N N . SER A 1 92 ? -7.780 3.523 8.335 1.00 77.69 92 SER A N 1
ATOM 697 C CA . SER A 1 92 ? -8.068 4.504 9.386 1.00 77.69 92 SER A CA 1
ATOM 698 C C . SER A 1 92 ? -9.570 4.637 9.652 1.00 77.69 92 SER A C 1
ATOM 700 O O . SER A 1 92 ? -9.969 4.721 10.814 1.00 77.69 92 SER A O 1
ATOM 702 N N . GLU A 1 93 ? -10.393 4.643 8.604 1.00 85.56 93 GLU A N 1
ATOM 703 C CA . GLU A 1 93 ? -11.855 4.703 8.715 1.00 85.56 93 GLU A CA 1
ATOM 704 C C . GLU A 1 93 ? -12.424 3.457 9.401 1.00 85.56 93 GLU A C 1
ATOM 706 O O . GLU A 1 93 ? -13.204 3.591 10.344 1.00 85.56 93 GLU A O 1
ATOM 711 N N . ASP A 1 94 ? -11.964 2.263 9.023 1.00 86.38 94 ASP A N 1
ATOM 712 C CA . ASP A 1 94 ? -12.408 1.003 9.633 1.00 86.38 94 ASP A CA 1
ATOM 713 C C . ASP A 1 94 ? -12.089 0.956 11.133 1.00 86.38 94 ASP A C 1
ATOM 715 O O . ASP A 1 94 ? -12.930 0.587 11.952 1.00 86.38 94 ASP A O 1
ATOM 719 N N . ARG A 1 95 ? -10.885 1.397 11.524 1.00 85.50 95 ARG A N 1
ATOM 720 C CA . ARG A 1 95 ? -10.494 1.488 12.941 1.00 85.50 95 ARG A CA 1
ATOM 721 C C . ARG A 1 95 ? -11.378 2.449 13.723 1.00 85.50 95 ARG A C 1
ATOM 723 O O . ARG A 1 95 ? -11.729 2.155 14.864 1.00 85.50 95 ARG A O 1
ATOM 730 N N . ARG A 1 96 ? -11.731 3.585 13.122 1.00 92.62 96 ARG A N 1
ATOM 731 C CA . ARG A 1 96 ? -12.638 4.553 13.739 1.00 92.62 96 ARG A CA 1
ATOM 732 C C . ARG A 1 96 ? -14.038 3.964 13.904 1.00 92.62 96 ARG A C 1
ATOM 734 O O . ARG A 1 96 ? -14.575 4.041 15.003 1.00 92.62 96 ARG A O 1
ATOM 741 N N . ARG A 1 97 ? -14.582 3.318 12.870 1.00 94.94 97 ARG A N 1
ATOM 742 C CA . ARG A 1 97 ? -15.892 2.655 12.936 1.00 94.94 97 ARG A CA 1
ATOM 743 C C . ARG A 1 97 ? -15.932 1.589 14.032 1.00 94.94 97 ARG A C 1
ATOM 745 O O . ARG A 1 97 ? -16.852 1.585 14.837 1.00 94.94 97 ARG A O 1
ATOM 752 N N . LEU A 1 98 ? -14.909 0.740 14.120 1.00 94.81 98 LEU A N 1
ATOM 753 C CA . LEU A 1 98 ? -14.824 -0.283 15.168 1.00 94.81 98 LEU A CA 1
ATOM 754 C C . LEU A 1 98 ? -14.753 0.329 16.574 1.00 94.81 98 LEU A C 1
ATOM 756 O O . LEU A 1 98 ? -15.360 -0.192 17.505 1.00 94.81 98 LEU A O 1
ATOM 760 N N . ALA A 1 99 ? -14.032 1.439 16.747 1.00 95.44 99 ALA A N 1
ATOM 761 C CA . ALA A 1 99 ? -13.996 2.145 18.025 1.00 95.44 99 ALA A CA 1
ATOM 762 C C . ALA A 1 99 ? -15.372 2.728 18.400 1.00 95.44 99 ALA A C 1
ATOM 764 O O . ALA A 1 99 ? -15.769 2.647 19.563 1.00 95.44 99 ALA A O 1
ATOM 765 N N . GLU A 1 100 ? -16.100 3.274 17.421 1.00 97.12 100 GLU A N 1
ATOM 766 C CA . GLU A 1 100 ? -17.469 3.774 17.593 1.00 97.12 100 GLU A CA 1
ATOM 767 C C . GLU A 1 100 ? -18.439 2.635 17.968 1.00 97.12 100 GLU A C 1
ATOM 769 O O . GLU A 1 100 ? -19.183 2.763 18.941 1.00 97.12 100 GLU A O 1
ATOM 774 N N . GLU A 1 101 ? -18.375 1.489 17.285 1.00 97.69 101 GLU A N 1
ATOM 775 C CA . GLU A 1 101 ? -19.184 0.302 17.609 1.00 97.69 101 GLU A CA 1
ATOM 776 C C . GLU A 1 101 ? -18.894 -0.229 19.024 1.00 97.69 101 GLU A C 1
ATOM 778 O O . GLU A 1 101 ? -19.820 -0.533 19.776 1.00 97.69 101 GLU A O 1
ATOM 783 N N . ILE A 1 102 ? -17.623 -0.272 19.442 1.00 97.44 102 ILE A N 1
ATOM 784 C CA . ILE A 1 102 ? -17.245 -0.668 20.810 1.00 97.44 102 ILE A CA 1
ATOM 785 C C . ILE A 1 102 ? -17.808 0.310 21.850 1.00 97.44 102 ILE A C 1
ATOM 787 O O . ILE A 1 102 ? -18.228 -0.121 22.927 1.00 97.44 102 ILE A O 1
ATOM 791 N N . ALA A 1 103 ? -17.795 1.615 21.568 1.00 97.12 103 ALA A N 1
ATOM 792 C CA . ALA A 1 103 ? -18.322 2.623 22.484 1.00 97.12 103 ALA A CA 1
ATOM 793 C C . ALA A 1 103 ? -19.843 2.487 22.666 1.00 97.12 103 ALA A C 1
ATOM 795 O O . ALA A 1 103 ? -20.320 2.525 23.801 1.00 97.12 103 ALA A O 1
ATOM 796 N N . LEU A 1 104 ? -20.582 2.263 21.574 1.00 98.06 104 LEU A N 1
ATOM 797 C CA . LEU A 1 104 ? -22.027 2.018 21.611 1.00 98.06 104 LEU A CA 1
ATOM 798 C C . LEU A 1 104 ? -22.366 0.743 22.390 1.00 98.06 104 LEU A C 1
ATOM 800 O O . LEU A 1 104 ? -23.170 0.793 23.317 1.00 98.06 104 LEU A O 1
ATOM 804 N N . LEU A 1 105 ? -21.683 -0.368 22.095 1.00 97.31 105 LEU A N 1
ATOM 805 C CA . LEU A 1 105 ? -21.893 -1.633 22.808 1.00 97.31 105 LEU A CA 1
ATOM 806 C C . LEU A 1 105 ? -21.625 -1.503 24.313 1.00 97.31 105 LEU A C 1
ATOM 808 O O . LEU A 1 105 ? -22.348 -2.075 25.125 1.00 97.31 105 LEU A O 1
ATOM 812 N N . ARG A 1 106 ? -20.601 -0.736 24.713 1.00 97.12 106 ARG A N 1
ATOM 813 C CA . ARG A 1 106 ? -20.337 -0.461 26.135 1.00 97.12 106 ARG A CA 1
ATOM 814 C C . ARG A 1 106 ? -21.475 0.323 26.784 1.00 97.12 106 ARG A C 1
ATOM 816 O O . ARG A 1 106 ? -21.886 -0.039 27.881 1.00 97.12 106 ARG A O 1
ATOM 823 N N . ALA A 1 107 ? -21.999 1.340 26.103 1.00 96.56 107 ALA A N 1
ATOM 824 C CA . ALA A 1 107 ? -23.116 2.132 26.609 1.00 96.56 107 ALA A CA 1
ATOM 825 C C . ALA A 1 107 ? -24.394 1.292 26.782 1.00 96.56 107 ALA A C 1
ATOM 827 O O . ALA A 1 107 ? -25.070 1.416 27.801 1.00 96.56 107 ALA A O 1
ATOM 828 N N . GLU A 1 108 ? -24.699 0.400 25.835 1.00 97.06 108 GLU A N 1
ATOM 829 C CA . GLU A 1 108 ? -25.838 -0.526 25.942 1.00 97.06 108 GLU A CA 1
ATOM 830 C C . GLU A 1 108 ? -25.681 -1.498 27.120 1.00 97.06 108 GLU A C 1
ATOM 832 O O . GLU A 1 108 ? -26.622 -1.704 27.889 1.00 97.06 108 GLU A O 1
ATOM 837 N N . VAL A 1 109 ? -24.481 -2.056 27.315 1.00 97.25 109 VAL A N 1
ATOM 838 C CA . VAL A 1 109 ? -24.188 -2.936 28.459 1.00 97.25 109 VAL A CA 1
ATOM 839 C C . VAL A 1 109 ? -24.351 -2.198 29.788 1.00 97.25 109 VAL A C 1
ATOM 841 O O . VAL A 1 109 ? -24.913 -2.758 30.732 1.00 97.25 109 VAL A O 1
ATOM 844 N N . ASP A 1 110 ? -23.879 -0.956 29.879 1.00 96.62 110 ASP A N 1
ATOM 845 C CA . ASP A 1 110 ? -24.008 -0.150 31.094 1.00 96.62 110 ASP A CA 1
ATOM 846 C C . ASP A 1 110 ? -25.476 0.216 31.377 1.00 96.62 110 ASP A C 1
ATOM 848 O O . ASP A 1 110 ? -25.913 0.140 32.530 1.00 96.62 110 ASP A O 1
ATOM 852 N N . ALA A 1 111 ? -26.267 0.514 30.340 1.00 95.94 111 ALA A N 1
ATOM 853 C CA . ALA A 1 111 ? -27.703 0.756 30.466 1.00 95.94 111 ALA A CA 1
ATOM 854 C C . ALA A 1 111 ? -28.445 -0.481 31.000 1.00 95.94 111 ALA A C 1
ATOM 856 O O . ALA A 1 111 ? -29.150 -0.380 32.007 1.00 95.94 111 ALA A O 1
ATOM 857 N N . LEU A 1 112 ? -28.212 -1.661 30.412 1.00 95.75 112 LEU A N 1
ATOM 858 C CA . LEU A 1 112 ? -28.813 -2.919 30.874 1.00 95.75 112 LEU A CA 1
ATOM 859 C C . LEU A 1 112 ? -28.429 -3.241 32.325 1.00 95.75 112 LEU A C 1
ATOM 861 O O . LEU A 1 112 ? -29.272 -3.647 33.125 1.00 95.75 112 LEU A O 1
ATOM 865 N N . ARG A 1 113 ? -27.163 -3.021 32.703 1.00 94.62 113 ARG A N 1
ATOM 866 C CA . ARG A 1 113 ? -26.710 -3.207 34.092 1.00 94.62 113 ARG A CA 1
ATOM 867 C C . ARG A 1 113 ? -27.421 -2.268 35.060 1.00 94.62 113 ARG A C 1
ATOM 869 O O . ARG A 1 113 ? -27.753 -2.695 36.165 1.00 94.62 113 ARG A O 1
ATOM 876 N N . SER A 1 114 ? -27.651 -1.017 34.664 1.00 93.19 114 SER A N 1
ATOM 877 C CA . SER A 1 114 ? -28.373 -0.052 35.497 1.00 93.19 114 SER A CA 1
ATOM 878 C C . SER A 1 114 ? -29.836 -0.460 35.709 1.00 93.19 114 SER A C 1
ATOM 880 O O . SER A 1 114 ? -30.324 -0.406 36.835 1.00 93.19 114 SER A O 1
ATOM 882 N N . GLU A 1 115 ? -30.507 -0.973 34.674 1.00 93.25 115 GLU A N 1
ATOM 883 C CA . GLU A 1 115 ? -31.886 -1.463 34.765 1.00 93.25 115 GLU A CA 1
ATOM 884 C C . GLU A 1 115 ? -31.991 -2.679 35.695 1.00 93.25 115 GLU A C 1
ATOM 886 O O . GLU A 1 115 ? -32.841 -2.710 36.584 1.00 93.25 115 GLU A O 1
ATOM 891 N N . MET A 1 116 ? -31.059 -3.634 35.584 1.00 90.19 116 MET A N 1
ATOM 892 C CA . MET A 1 116 ? -30.988 -4.776 36.503 1.00 90.19 116 MET A CA 1
ATOM 893 C C . MET A 1 116 ? -30.770 -4.352 37.963 1.00 90.19 116 MET A C 1
ATOM 895 O O . MET A 1 116 ? -31.339 -4.965 38.866 1.00 90.19 116 MET A O 1
ATOM 899 N N . GLN A 1 117 ? -29.968 -3.311 38.216 1.00 88.94 117 GLN A N 1
ATOM 900 C CA . GLN A 1 117 ? -29.780 -2.778 39.572 1.00 88.94 117 GLN A CA 1
ATOM 901 C C . GLN A 1 117 ? -31.059 -2.142 40.120 1.00 88.94 117 GLN A C 1
ATOM 903 O O . GLN A 1 117 ? -31.381 -2.342 41.291 1.00 88.94 117 GLN A O 1
ATOM 908 N N . VAL A 1 118 ? -31.801 -1.406 39.288 1.00 87.94 118 VAL A N 1
ATOM 909 C CA . VAL A 1 118 ? -33.082 -0.802 39.684 1.00 87.94 118 VAL A CA 1
ATOM 910 C C . VAL A 1 118 ? -34.113 -1.883 40.002 1.00 87.94 118 VAL A C 1
ATOM 912 O O . VAL A 1 118 ? -34.750 -1.811 41.052 1.00 87.94 118 VAL A O 1
ATOM 915 N N . LEU A 1 119 ? -34.237 -2.904 39.149 1.00 87.44 119 LEU A N 1
ATOM 916 C CA . LEU A 1 119 ? -35.140 -4.036 39.376 1.00 87.44 119 LEU A CA 1
ATOM 917 C C . LEU A 1 119 ? -34.775 -4.798 40.659 1.00 87.44 119 LEU A C 1
ATOM 919 O O . LEU A 1 119 ? -35.646 -5.048 41.490 1.00 87.44 119 LEU A O 1
ATOM 923 N N . GLY A 1 120 ? -33.487 -5.082 40.881 1.00 83.62 120 GLY A N 1
ATOM 924 C CA . GLY A 1 120 ? -33.020 -5.706 42.124 1.00 83.62 120 GLY A CA 1
ATOM 925 C C . GLY A 1 120 ? -33.321 -4.862 43.371 1.00 83.62 120 GLY A C 1
ATOM 926 O O . GLY A 1 120 ? -33.744 -5.395 44.395 1.00 83.62 120 GLY A O 1
ATOM 927 N N . ALA A 1 121 ? -33.175 -3.536 43.281 1.00 81.38 121 ALA A N 1
ATOM 928 C CA . ALA A 1 121 ? -33.490 -2.622 44.378 1.00 81.38 121 ALA A CA 1
ATOM 929 C C . ALA A 1 121 ? -35.000 -2.505 44.663 1.00 81.38 121 ALA A C 1
ATOM 931 O O . ALA A 1 121 ? -35.384 -2.258 45.807 1.00 81.38 12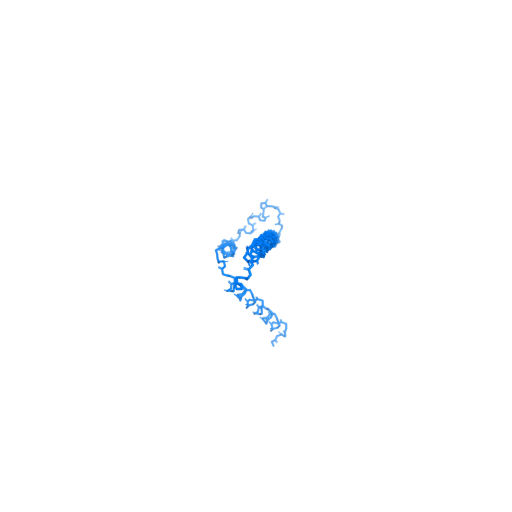1 ALA A O 1
ATOM 932 N N . GLN A 1 122 ? -35.859 -2.669 43.651 1.00 79.44 122 GLN A N 1
ATOM 933 C CA . GLN A 1 122 ? -37.316 -2.721 43.828 1.00 79.44 122 GLN A CA 1
ATOM 934 C C . GLN A 1 122 ? -37.748 -4.025 44.501 1.00 79.44 122 GLN A C 1
ATOM 936 O O . GLN A 1 122 ? -38.494 -3.986 45.476 1.00 79.44 122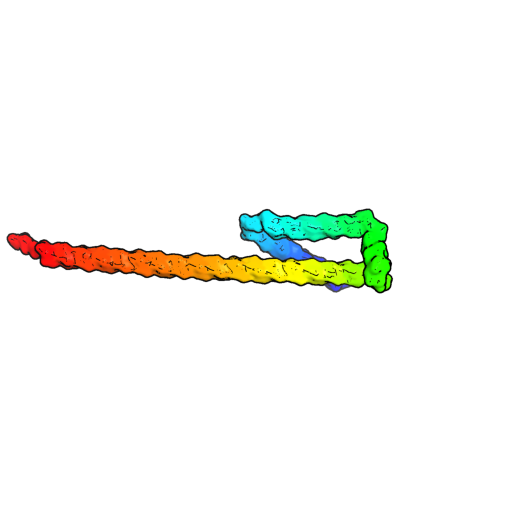 GLN A O 1
ATOM 941 N N . GLN A 1 123 ? -37.198 -5.154 44.060 1.00 75.69 123 GLN A N 1
ATOM 942 C CA . GLN A 1 123 ? -37.503 -6.473 44.614 1.00 75.69 123 GLN A CA 1
ATOM 943 C C . GLN A 1 123 ? -37.124 -6.573 46.103 1.00 75.69 123 GLN A C 1
ATOM 945 O O . GLN A 1 123 ? -37.852 -7.148 46.903 1.00 75.69 123 GLN A O 1
ATOM 950 N N . GLN A 1 124 ? -36.034 -5.913 46.506 1.00 71.25 124 GLN A N 1
ATOM 951 C CA . GLN A 1 124 ? -35.605 -5.839 47.904 1.00 71.25 124 GLN A CA 1
ATOM 952 C C . GLN A 1 124 ? -36.415 -4.849 48.766 1.00 71.25 124 GLN A C 1
ATOM 954 O O . GLN A 1 124 ? -36.318 -4.884 49.989 1.00 71.25 124 GLN A O 1
ATOM 959 N N . ARG A 1 125 ? -37.204 -3.954 48.154 1.00 68.38 125 ARG A N 1
ATOM 960 C CA . ARG A 1 125 ? -38.173 -3.102 48.868 1.00 68.38 125 ARG A CA 1
ATOM 961 C C . ARG A 1 125 ? -39.526 -3.783 49.062 1.00 68.38 125 ARG A C 1
ATOM 963 O O . ARG A 1 125 ? -40.237 -3.406 49.989 1.00 68.38 125 ARG A O 1
ATOM 970 N N . GLU A 1 126 ? -39.889 -4.722 48.192 1.00 66.69 126 GLU A N 1
ATOM 971 C CA . GLU A 1 126 ? -41.158 -5.457 48.275 1.00 66.69 126 GLU A CA 1
ATOM 972 C C . GLU A 1 126 ? -41.124 -6.636 49.261 1.00 66.69 126 GLU A C 1
ATOM 974 O O . GLU A 1 126 ? -42.186 -7.019 49.743 1.00 66.69 126 GLU A O 1
ATOM 979 N N . ASP A 1 127 ? -39.942 -7.146 49.629 1.00 60.84 127 ASP A N 1
ATOM 980 C CA . ASP A 1 127 ? -39.759 -8.121 50.717 1.00 60.84 127 ASP A CA 1
ATOM 981 C C . ASP A 1 127 ? -39.322 -7.406 52.017 1.00 60.84 127 ASP A C 1
ATOM 983 O O . ASP A 1 127 ? -38.123 -7.188 52.237 1.00 60.84 127 ASP A O 1
ATOM 987 N N . PRO A 1 128 ? -40.248 -6.994 52.908 1.00 63.28 128 PRO A N 1
ATOM 988 C CA . PRO A 1 128 ? -39.863 -6.570 54.246 1.00 63.28 128 PRO A CA 1
ATOM 989 C C . PRO A 1 128 ? -39.357 -7.788 55.037 1.00 63.28 128 PRO A C 1
ATOM 991 O O . PRO A 1 128 ? -39.867 -8.895 54.849 1.00 63.28 128 PRO A O 1
ATOM 994 N N . PRO A 1 129 ? -38.375 -7.613 55.940 1.00 61.53 129 PRO A N 1
ATOM 995 C CA . PRO A 1 129 ? -37.911 -8.699 56.789 1.00 61.53 129 PRO A CA 1
ATOM 996 C C . PRO A 1 129 ? -39.097 -9.233 57.594 1.00 61.53 129 PRO A C 1
ATOM 998 O O . PRO A 1 129 ? -39.695 -8.510 58.389 1.00 61.53 129 PRO A O 1
ATOM 1001 N N . SER A 1 130 ? -39.453 -10.492 57.347 1.00 63.41 130 SER A N 1
ATOM 1002 C CA . SER A 1 130 ? -40.340 -11.257 58.211 1.00 63.41 130 SER A CA 1
ATOM 1003 C C . SER A 1 130 ? -39.620 -11.456 59.548 1.00 63.41 130 SER A C 1
ATOM 1005 O O . SER A 1 130 ? -38.782 -12.355 59.661 1.00 63.41 130 SER A O 1
ATOM 1007 N N . GLU A 1 131 ? -39.871 -10.550 60.497 1.00 51.12 131 GLU A N 1
ATOM 1008 C CA . GLU A 1 131 ? -39.615 -10.767 61.929 1.00 51.12 131 GLU A CA 1
ATOM 1009 C C . GLU A 1 131 ? -40.398 -11.976 62.460 1.00 51.12 131 GLU A C 1
ATOM 1011 O O . GLU A 1 131 ? -41.534 -12.219 61.983 1.00 51.12 131 GLU A O 1
#

Foldseek 3Di:
DDPVVVVVVVVVVVVVVVVVVVQVPPPPNPPVVVLVVVVVVVVVVVVVDVCPLVVVCVVVVNPDSVVVVVVVVVVSVVV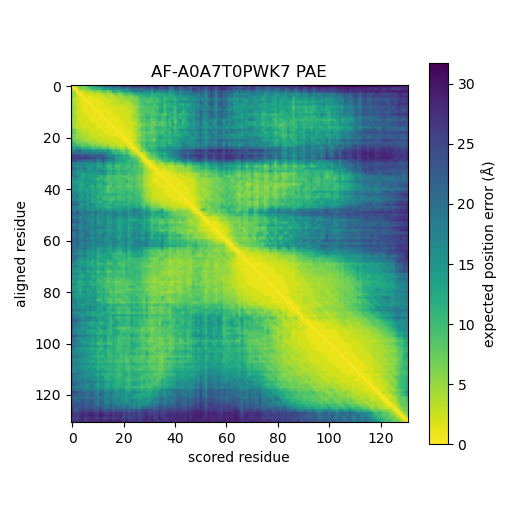VVVVVVVVVVVVVVVVVVVVVVVVVVVVVVVVVVVVVVVVVVVVVVVDDPPD

Radius of gyration: 30.54 Å; Cα contacts (8 Å, |Δi|>4): 17; chains: 1; bounding box: 79×23×93 Å

Sequence (131 aa):
MNSTYVLGLLFGLIVLVSVFLKMRNSGMKEEYATWWIVIAIGSVVFSVIPGALKAVSTVLGVQVPLNLGFFVGAIILLLLSLRFSVDLSRSSEDRRRLAEEIALLRAEVDALRSEMQVLGAQQQREDPPSE

pLDDT: mean 78.29, std 11.36, range [51.12, 98.06]

Organism: NCBI:txid2744574

Secondary structure (DSSP, 8-state):
--HHHHHHHHHHHHHHHHHHHHHHH-S--SHHHHHHHHHHHHHHHHHHSTTHHHHHHHHTT-S-HHHHHHHHHHHHHHHHHHHHHHHHHHHHHHHHHHHHHHHHHHHHHHHHHHHHHHHHHHHHHHS----

Mean predicted aligned error: 12.26 Å

Solvent-accessible surface area (backbone atoms only — not comparable to full-atom values): 7404 Å² total; per-residue (Å²): 129,64,68,66,58,59,51,49,50,50,52,51,48,52,51,51,51,51,50,51,52,54,61,67,71,42,93,72,66,64,74,64,50,50,54,54,48,52,52,51,50,52,51,48,57,57,67,72,38,88,52,53,52,50,55,52,18,62,75,72,69,44,93,52,38,67,58,53,53,51,52,53,49,50,50,52,51,49,51,50,50,52,49,52,51,51,54,51,48,52,56,50,51,54,53,49,51,52,52,51,51,52,52,52,53,51,51,53,53,52,50,54,52,51,52,53,52,53,52,54,56,49,56,61,66,73,56,70,84,83,123